Protein AF-A0A5K0WX98-F1 (afdb_monomer)

Organism: NCBI:txid210225

Radius of gyration: 18.11 Å; Cα contacts (8 Å, |Δi|>4): 30; chains: 1; bounding box: 37×34×48 Å

Secondary structure (DSSP, 8-state):
-B-TT--BS----S-SS------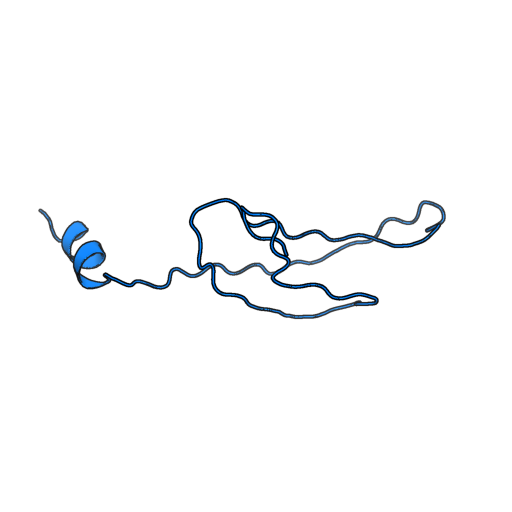--SSS--B------S--TT---------------TTHHHHHHHTT--

Sequence (70 aa):
VTSPYANILYHKENVTSGQFAFTTTEAGNYLACFWLEGNHNGLGANVNIDWKIGIAAKDWESVARKEKIE

Foldseek 3Di:
DAAPVGHDPDDDPPDPDDDDDDDDPDPDDDDDDDDDDDDPVPDDDDDDDDDDDDDPCPCPVVVVVVVVDD

Structure (mmCIF, N/CA/C/O backbone):
data_AF-A0A5K0WX98-F1
#
_entry.id   AF-A0A5K0WX98-F1
#
loop_
_atom_site.group_PDB
_atom_site.id
_atom_site.type_symbol
_atom_site.label_atom_id
_atom_site.label_alt_id
_atom_site.label_comp_id
_atom_site.label_asym_id
_atom_site.label_entity_id
_atom_site.label_seq_id
_atom_site.pdbx_PDB_ins_code
_atom_site.Cartn_x
_atom_site.Cartn_y
_atom_site.Cartn_z
_atom_site.occupancy
_atom_site.B_iso_or_equiv
_atom_site.auth_seq_id
_atom_site.auth_comp_id
_atom_site.auth_asym_id
_atom_site.auth_atom_id
_atom_site.pdbx_PDB_model_num
ATOM 1 N N . VAL A 1 1 ? 0.257 3.949 -0.128 1.00 94.31 1 VAL A N 1
ATOM 2 C CA . VAL A 1 1 ? -0.991 3.478 0.505 1.00 94.31 1 VAL A CA 1
ATOM 3 C C . VAL A 1 1 ? -1.929 4.645 0.699 1.00 94.31 1 VAL A C 1
ATOM 5 O O . VAL A 1 1 ? -1.508 5.650 1.264 1.00 94.31 1 VAL A O 1
ATOM 8 N N . THR A 1 2 ? -3.168 4.506 0.249 1.00 96.81 2 THR A N 1
ATOM 9 C CA . THR A 1 2 ? -4.230 5.502 0.398 1.00 96.81 2 THR A CA 1
ATOM 10 C C . THR A 1 2 ? -5.406 4.948 1.199 1.00 96.81 2 THR A C 1
ATOM 12 O O . THR A 1 2 ? -5.697 3.751 1.147 1.00 96.81 2 THR A O 1
ATOM 15 N N . SER A 1 3 ? -6.050 5.819 1.975 1.00 96.06 3 SER A N 1
ATOM 16 C CA . SER A 1 3 ? -7.253 5.509 2.748 1.00 96.06 3 SER A CA 1
ATOM 17 C C . SER A 1 3 ? -8.516 5.519 1.872 1.00 96.06 3 SER A C 1
ATOM 19 O O . SER A 1 3 ? -8.471 6.038 0.750 1.00 96.06 3 SER A O 1
ATOM 21 N N . PRO A 1 4 ? -9.662 5.025 2.383 1.00 96.69 4 PRO A N 1
ATOM 22 C CA . PRO A 1 4 ? -10.939 5.062 1.664 1.00 96.69 4 PRO A CA 1
ATOM 23 C C . PRO A 1 4 ? -11.363 6.473 1.229 1.00 96.69 4 PRO A C 1
ATOM 25 O O . PRO A 1 4 ? -12.084 6.633 0.249 1.00 96.69 4 PRO A O 1
ATOM 28 N N . TYR A 1 5 ? -10.887 7.498 1.942 1.00 95.56 5 TYR A N 1
ATOM 29 C CA . TYR A 1 5 ? -11.161 8.912 1.679 1.00 95.56 5 TYR A CA 1
ATOM 30 C C . TYR A 1 5 ? -10.025 9.613 0.921 1.00 95.56 5 TYR A C 1
ATOM 32 O O . TYR A 1 5 ? -9.904 10.832 0.981 1.00 95.56 5 TYR A O 1
ATOM 40 N N . ALA A 1 6 ? -9.181 8.845 0.227 1.00 93.06 6 ALA A N 1
ATOM 41 C CA . ALA A 1 6 ? -8.059 9.329 -0.576 1.00 93.06 6 ALA A CA 1
ATOM 42 C C . ALA A 1 6 ? -6.928 10.030 0.206 1.00 93.06 6 ALA A C 1
ATOM 44 O O . ALA A 1 6 ? -6.077 10.680 -0.402 1.00 93.06 6 ALA A O 1
ATOM 45 N N . ASN A 1 7 ? -6.836 9.848 1.530 1.00 95.00 7 ASN A N 1
ATOM 46 C CA . ASN A 1 7 ? -5.676 10.327 2.288 1.00 95.00 7 ASN A CA 1
ATOM 47 C C . ASN A 1 7 ? -4.463 9.436 2.019 1.00 95.00 7 ASN A C 1
ATOM 49 O O . ASN A 1 7 ? -4.560 8.210 2.096 1.00 95.00 7 ASN A O 1
ATOM 53 N N . ILE A 1 8 ? -3.306 10.037 1.749 1.00 95.25 8 ILE A N 1
ATOM 54 C CA . ILE A 1 8 ? -2.051 9.301 1.570 1.00 95.25 8 ILE A CA 1
ATOM 55 C C . ILE A 1 8 ? -1.503 8.932 2.952 1.00 95.25 8 ILE A C 1
ATOM 57 O O . ILE A 1 8 ? -1.056 9.795 3.700 1.00 95.25 8 ILE A O 1
ATOM 61 N N . LEU A 1 9 ? -1.526 7.640 3.283 1.00 94.94 9 LEU A N 1
ATOM 62 C CA . LEU A 1 9 ? -0.976 7.113 4.537 1.00 94.94 9 LEU A CA 1
ATOM 63 C C . LEU A 1 9 ? 0.507 6.752 4.431 1.00 94.94 9 LEU A C 1
ATOM 65 O O . LEU A 1 9 ? 1.231 6.775 5.421 1.00 94.94 9 LEU A O 1
ATOM 69 N N . TYR A 1 10 ? 0.954 6.374 3.235 1.00 95.25 10 TYR A N 1
ATOM 70 C CA . TYR A 1 10 ? 2.346 6.019 2.980 1.00 95.25 10 TYR A CA 1
ATOM 71 C C . TYR A 1 10 ? 2.701 6.289 1.523 1.00 95.25 10 TYR A C 1
ATOM 73 O O . TYR A 1 10 ? 1.972 5.859 0.627 1.00 95.25 10 TYR A O 1
ATOM 81 N N . HIS A 1 11 ? 3.833 6.942 1.286 1.00 95.31 11 HIS A N 1
ATOM 82 C CA . HIS A 1 11 ? 4.381 7.204 -0.044 1.00 95.31 11 HIS A CA 1
ATOM 83 C C . HIS A 1 11 ? 5.899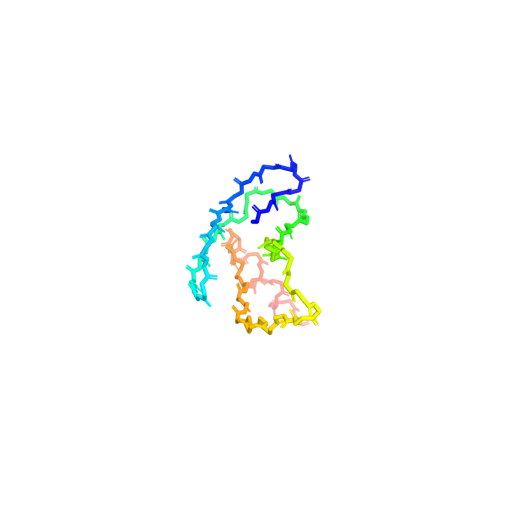 7.136 0.026 1.00 95.31 11 HIS A C 1
ATOM 85 O O . HIS A 1 11 ? 6.498 7.706 0.940 1.00 95.31 11 HIS A O 1
ATOM 91 N N . LYS A 1 12 ? 6.521 6.425 -0.914 1.00 94.12 12 LYS A N 1
ATOM 92 C CA . LYS A 1 12 ? 7.976 6.348 -1.009 1.00 94.12 12 LYS A CA 1
ATOM 93 C C . LYS A 1 12 ? 8.396 6.064 -2.445 1.00 94.12 12 LYS A C 1
ATOM 95 O O . LYS A 1 12 ? 7.809 5.209 -3.100 1.00 94.12 12 LYS A O 1
ATOM 100 N N . GLU A 1 13 ? 9.431 6.762 -2.888 1.00 93.25 13 GLU A N 1
ATOM 101 C CA . GLU A 1 13 ? 9.983 6.686 -4.242 1.00 93.25 13 GLU A CA 1
ATOM 102 C C . GLU A 1 13 ? 11.375 6.048 -4.229 1.00 93.25 13 GLU A C 1
ATOM 104 O O . GLU A 1 13 ? 12.033 5.996 -3.185 1.00 93.25 13 GLU A O 1
ATOM 109 N N . ASN A 1 14 ? 11.828 5.574 -5.395 1.00 89.56 14 ASN A N 1
ATOM 110 C CA . ASN A 1 14 ? 13.168 5.009 -5.604 1.00 89.56 14 ASN A CA 1
ATOM 111 C C . ASN A 1 14 ? 13.530 3.886 -4.613 1.00 89.56 14 ASN A C 1
ATOM 113 O O . ASN A 1 14 ? 14.625 3.853 -4.050 1.00 89.56 14 ASN A O 1
ATOM 117 N N . VAL A 1 15 ? 12.595 2.960 -4.386 1.00 89.50 15 VAL A N 1
ATOM 118 C CA . VAL A 1 15 ? 12.772 1.818 -3.478 1.00 89.50 15 VAL A CA 1
ATOM 119 C C . VAL A 1 15 ? 12.984 0.514 -4.234 1.00 89.50 15 VAL A C 1
ATOM 121 O O . VAL A 1 15 ? 12.264 0.207 -5.178 1.00 89.50 15 VAL A O 1
ATOM 124 N N . THR A 1 16 ? 13.946 -0.285 -3.773 1.00 90.44 16 THR A N 1
ATOM 125 C CA . THR A 1 16 ? 14.177 -1.662 -4.247 1.00 90.44 16 THR A CA 1
ATOM 126 C C . THR A 1 16 ? 13.679 -2.707 -3.251 1.00 90.44 16 THR A C 1
ATOM 128 O O . THR A 1 16 ? 13.290 -3.804 -3.641 1.00 90.44 16 THR A O 1
ATOM 131 N N . SER A 1 17 ? 13.662 -2.371 -1.960 1.00 92.88 17 SER A N 1
ATOM 132 C CA . SER A 1 17 ? 13.108 -3.190 -0.885 1.00 92.88 17 SER A CA 1
ATOM 133 C C . SER A 1 17 ? 12.703 -2.314 0.303 1.00 92.88 17 SER A C 1
ATOM 135 O O . SER A 1 17 ? 13.152 -1.172 0.452 1.00 92.88 17 SER A O 1
ATOM 137 N N . GLY A 1 18 ? 11.825 -2.834 1.157 1.00 92.62 18 GLY A N 1
ATOM 138 C CA . GLY A 1 18 ? 11.412 -2.134 2.364 1.00 92.62 18 GLY A CA 1
ATOM 139 C C . GLY A 1 18 ?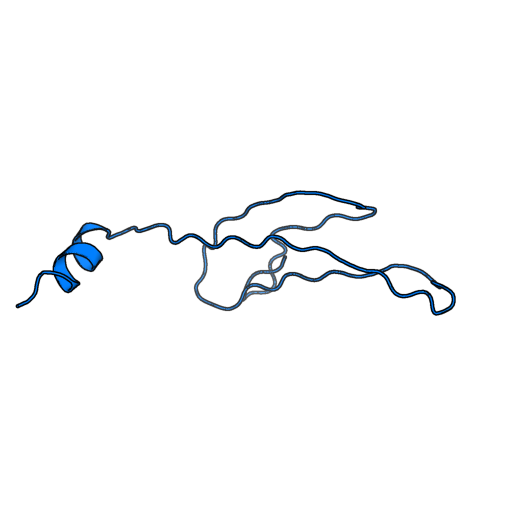 10.291 -2.837 3.111 1.00 92.62 18 GLY A C 1
ATOM 140 O O . GLY A 1 18 ? 9.671 -3.771 2.610 1.00 92.62 18 GLY A O 1
ATOM 141 N N . GLN A 1 19 ? 10.043 -2.355 4.323 1.00 93.56 19 GLN A N 1
ATOM 142 C CA . GLN A 1 19 ? 8.927 -2.758 5.168 1.00 93.56 19 GLN A CA 1
ATOM 143 C C . GLN A 1 19 ? 8.282 -1.497 5.732 1.00 93.56 19 GLN A C 1
ATOM 145 O O . GLN A 1 19 ? 8.971 -0.526 6.056 1.00 93.56 19 GLN A O 1
ATOM 150 N N . PHE A 1 20 ? 6.960 -1.503 5.829 1.00 92.38 20 PHE A N 1
ATOM 151 C CA . PHE A 1 20 ? 6.198 -0.426 6.441 1.00 92.38 20 PHE A CA 1
ATOM 152 C C . PHE A 1 20 ? 4.9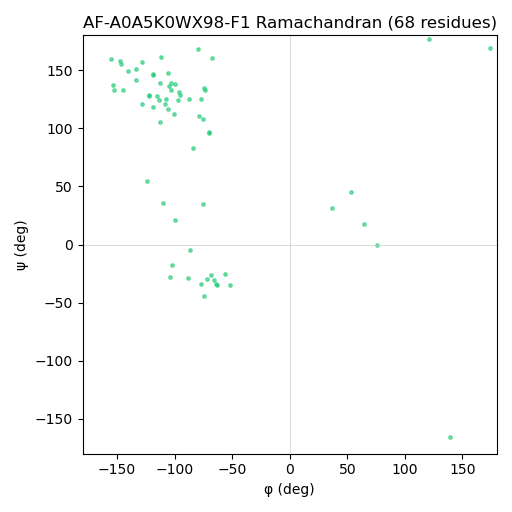49 -1.005 7.104 1.00 92.38 20 PHE A C 1
ATOM 154 O O . PHE A 1 20 ? 4.490 -2.091 6.753 1.00 92.38 20 PHE A O 1
ATOM 161 N N . ALA A 1 21 ? 4.409 -0.269 8.067 1.00 92.19 21 ALA A N 1
ATOM 162 C CA . ALA A 1 21 ? 3.171 -0.603 8.750 1.00 92.19 21 ALA A CA 1
ATOM 163 C C . ALA A 1 21 ? 2.365 0.676 8.979 1.00 92.19 21 ALA A C 1
ATOM 165 O O . ALA A 1 21 ? 2.931 1.757 9.142 1.00 92.19 21 ALA A O 1
ATOM 166 N N . PHE A 1 22 ? 1.045 0.542 8.985 1.00 89.88 22 PHE A N 1
ATOM 167 C CA . PHE A 1 22 ? 0.110 1.610 9.311 1.00 89.88 22 PHE A CA 1
ATOM 168 C C . PHE A 1 22 ? -1.105 1.003 10.011 1.00 89.88 22 PHE A C 1
ATOM 170 O O . PHE A 1 22 ? -1.415 -0.174 9.821 1.00 89.88 22 PHE A O 1
ATOM 177 N N . THR A 1 23 ? -1.792 1.810 10.811 1.00 90.50 23 THR A N 1
ATOM 178 C CA . THR A 1 23 ? -3.041 1.413 11.464 1.00 90.50 23 THR A CA 1
ATOM 179 C C . THR A 1 23 ? -4.203 2.053 10.724 1.00 90.50 23 THR A C 1
ATOM 181 O O . THR A 1 23 ? -4.173 3.247 10.432 1.00 90.50 23 THR A O 1
ATOM 184 N N . THR A 1 24 ? -5.231 1.268 10.422 1.00 90.44 24 THR A N 1
ATOM 185 C CA . THR A 1 24 ? -6.459 1.761 9.794 1.00 90.44 24 THR A CA 1
ATOM 186 C C . THR A 1 24 ? -7.326 2.480 10.826 1.00 90.44 24 THR A C 1
ATOM 188 O O . THR A 1 24 ? -7.664 1.899 11.859 1.00 90.44 24 THR A O 1
ATOM 191 N N . THR A 1 25 ? -7.700 3.725 10.551 1.00 88.81 25 THR A N 1
ATOM 192 C CA . THR A 1 25 ? -8.569 4.549 11.410 1.00 88.81 25 THR A CA 1
ATOM 193 C C . THR A 1 25 ? -10.001 4.639 10.900 1.00 88.81 25 THR A C 1
ATOM 195 O O . THR A 1 25 ? -10.908 4.964 11.663 1.00 88.81 25 THR A O 1
ATOM 198 N N . GLU A 1 26 ? -10.223 4.316 9.629 1.00 90.25 26 GLU A N 1
ATOM 199 C CA . GLU A 1 26 ? -11.516 4.386 8.968 1.00 90.25 26 GLU A CA 1
ATOM 200 C C . GLU A 1 26 ? -11.961 3.008 8.479 1.00 90.25 26 GLU A C 1
ATOM 202 O O . GLU A 1 26 ? -11.155 2.180 8.057 1.00 90.25 26 GLU A O 1
ATOM 207 N N . ALA A 1 27 ? -13.270 2.764 8.496 1.00 89.50 27 ALA A N 1
ATOM 208 C CA . ALA A 1 27 ? -13.824 1.585 7.847 1.00 89.50 27 ALA A CA 1
ATOM 209 C C . ALA A 1 27 ? -13.805 1.780 6.323 1.00 89.50 27 ALA A C 1
ATOM 211 O O . ALA A 1 27 ? -14.217 2.828 5.824 1.00 89.50 27 ALA A O 1
ATOM 212 N N . GLY A 1 28 ? -13.361 0.764 5.585 1.00 91.62 28 GLY A N 1
ATOM 213 C CA . GLY A 1 28 ? -13.392 0.761 4.125 1.00 91.62 28 GLY A CA 1
ATOM 214 C C . GLY A 1 28 ? -12.136 0.169 3.497 1.00 91.62 28 GLY A C 1
ATOM 215 O O . GLY A 1 28 ? -11.329 -0.484 4.158 1.00 91.62 28 GLY A O 1
ATOM 216 N N . ASN A 1 29 ? -11.987 0.412 2.196 1.00 93.44 29 ASN A N 1
ATOM 217 C CA . ASN A 1 29 ? -10.894 -0.128 1.397 1.00 93.44 29 ASN A CA 1
ATOM 218 C C . ASN A 1 29 ? -9.657 0.772 1.446 1.00 93.44 29 ASN A C 1
ATOM 220 O O . ASN A 1 29 ? -9.717 1.946 1.082 1.00 93.44 29 ASN A O 1
ATOM 224 N N . TYR A 1 30 ? -8.526 0.184 1.823 1.00 93.88 30 TYR A N 1
ATOM 225 C CA . TYR A 1 30 ? -7.209 0.802 1.711 1.00 93.88 30 TYR A CA 1
ATOM 226 C C . TYR A 1 30 ? -6.499 0.261 0.470 1.00 93.88 30 TYR A C 1
ATOM 228 O O . TYR A 1 30 ? -6.550 -0.940 0.203 1.00 93.88 30 TYR A O 1
ATOM 236 N N . LEU A 1 31 ? -5.823 1.130 -0.281 1.00 94.75 31 LEU A N 1
ATOM 237 C CA . LEU A 1 31 ? -5.159 0.764 -1.533 1.00 94.75 31 LEU A CA 1
ATOM 238 C C . LEU A 1 31 ? -3.642 0.929 -1.413 1.00 94.75 31 LEU A C 1
ATOM 240 O O . LEU A 1 31 ? -3.152 1.999 -1.055 1.00 94.75 31 LEU A O 1
ATOM 244 N N . ALA A 1 32 ? -2.884 -0.115 -1.748 1.00 94.19 32 ALA A N 1
ATOM 245 C CA . ALA A 1 32 ? -1.433 -0.054 -1.910 1.00 94.19 32 ALA A CA 1
ATOM 246 C C . ALA A 1 32 ? -1.081 -0.108 -3.404 1.00 94.19 32 ALA A C 1
ATOM 248 O O . ALA A 1 32 ? -1.357 -1.105 -4.066 1.00 94.19 32 ALA A O 1
ATOM 249 N N . CYS A 1 33 ? -0.477 0.962 -3.922 1.00 92.31 33 CYS A N 1
ATOM 250 C CA . CYS A 1 33 ? -0.035 1.048 -5.313 1.00 92.31 33 CYS A CA 1
ATOM 251 C C . CYS A 1 33 ? 1.481 0.863 -5.407 1.00 92.31 33 CYS A C 1
ATOM 253 O O . CYS A 1 33 ? 2.219 1.433 -4.603 1.00 92.31 33 CYS A O 1
ATOM 255 N N . PHE A 1 34 ? 1.919 0.121 -6.423 1.00 91.50 34 PHE A N 1
ATOM 256 C CA . PHE A 1 34 ? 3.314 0.002 -6.838 1.00 91.50 34 PHE A CA 1
ATOM 257 C C . PHE A 1 34 ? 3.394 0.431 -8.298 1.00 91.50 34 PHE A C 1
ATOM 259 O O . PHE A 1 34 ? 2.626 -0.063 -9.125 1.00 91.50 34 PHE A O 1
ATOM 266 N N . TRP A 1 35 ? 4.296 1.351 -8.613 1.00 88.31 35 TRP A N 1
ATOM 267 C CA . TRP A 1 35 ? 4.485 1.849 -9.969 1.00 88.31 35 TRP A CA 1
ATOM 268 C C . TRP A 1 35 ? 5.968 1.878 -10.319 1.00 88.31 35 TRP A C 1
ATOM 270 O O . TRP A 1 35 ? 6.830 2.008 -9.451 1.00 88.31 35 TRP A O 1
ATOM 280 N N . LEU A 1 36 ? 6.249 1.730 -11.608 1.00 87.56 36 LEU A N 1
ATOM 281 C CA . LEU A 1 36 ? 7.578 1.880 -12.178 1.00 87.56 36 LEU A CA 1
ATOM 282 C C . LEU A 1 36 ? 7.587 3.191 -12.965 1.00 87.56 36 LEU A C 1
ATOM 284 O O . LEU A 1 36 ? 6.716 3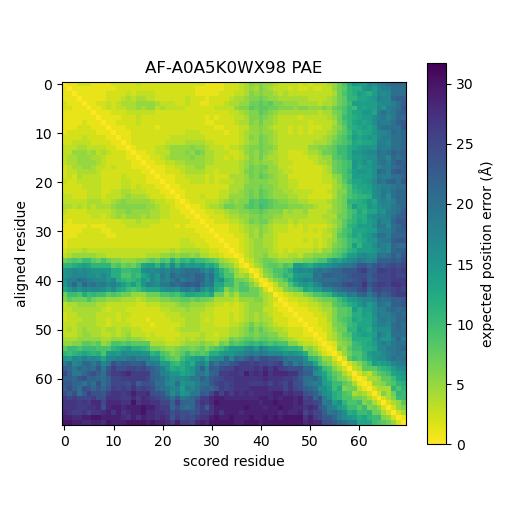.402 -13.811 1.00 87.56 36 LEU A O 1
ATOM 288 N N . GLU A 1 37 ? 8.526 4.079 -12.652 1.00 81.06 37 GLU A N 1
ATOM 289 C CA . GLU A 1 37 ? 8.685 5.351 -13.358 1.00 81.06 37 GLU A CA 1
ATOM 290 C C . GLU A 1 37 ? 9.767 5.241 -14.434 1.00 81.06 37 GLU A C 1
ATOM 292 O O . GLU A 1 37 ? 10.922 4.923 -14.144 1.00 81.06 37 GLU A O 1
ATOM 297 N N . GLY A 1 38 ? 9.401 5.562 -15.678 1.00 76.94 38 GLY A N 1
ATOM 298 C CA . GLY A 1 38 ? 10.330 5.670 -16.802 1.00 76.94 38 GLY A CA 1
ATOM 299 C C . GLY A 1 38 ? 10.031 4.731 -17.972 1.00 76.94 38 GLY A C 1
ATOM 300 O O . GLY A 1 38 ? 9.108 3.918 -17.958 1.00 76.94 38 GLY A O 1
ATOM 301 N N . ASN A 1 39 ? 10.827 4.871 -19.035 1.00 66.62 39 ASN A N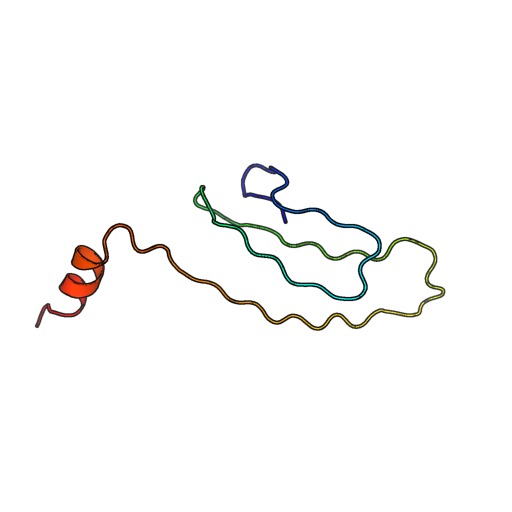 1
ATOM 302 C CA . ASN A 1 39 ? 10.739 4.015 -20.214 1.00 66.62 39 ASN A CA 1
ATOM 303 C C . ASN A 1 39 ? 11.549 2.734 -19.982 1.00 66.62 39 ASN A C 1
ATOM 305 O O . ASN A 1 39 ? 12.709 2.632 -20.378 1.00 66.62 39 ASN A O 1
ATOM 309 N N . HIS A 1 40 ? 10.952 1.751 -19.314 1.00 67.56 40 HIS A N 1
ATOM 310 C CA . HIS A 1 40 ? 11.614 0.484 -19.004 1.00 67.56 40 HIS A CA 1
ATOM 311 C C . HIS A 1 40 ? 11.720 -0.452 -20.215 1.00 67.56 40 HIS A C 1
ATOM 313 O O . HIS A 1 40 ? 11.577 -1.638 -20.021 1.00 67.56 40 HIS A O 1
ATOM 319 N N . ASN A 1 41 ? 11.919 0.018 -21.455 1.00 70.12 41 ASN A N 1
ATOM 320 C CA . ASN A 1 41 ? 12.188 -0.791 -22.666 1.00 70.12 41 ASN A CA 1
ATOM 321 C C . ASN A 1 41 ? 11.444 -2.155 -22.788 1.00 70.12 41 ASN A C 1
ATOM 323 O O . ASN A 1 41 ? 11.986 -3.106 -23.346 1.00 70.12 41 ASN A O 1
ATOM 327 N N . GLY A 1 42 ? 10.223 -2.287 -22.253 1.00 69.06 42 GLY A N 1
ATOM 328 C CA . GLY A 1 42 ? 9.487 -3.561 -22.183 1.00 69.06 42 GLY A CA 1
ATOM 329 C C . GLY A 1 42 ? 9.941 -4.572 -21.109 1.00 69.06 42 GLY A C 1
ATOM 330 O O . GLY A 1 42 ? 9.343 -5.638 -20.997 1.00 69.06 42 GLY A O 1
ATOM 331 N N . LEU A 1 43 ? 10.958 -4.267 -20.303 1.00 75.62 43 LEU A N 1
ATOM 332 C CA . LEU A 1 43 ? 11.369 -5.052 -19.140 1.00 75.62 43 LEU A CA 1
ATOM 333 C C . LEU A 1 43 ? 10.382 -4.819 -17.985 1.00 75.62 43 LEU A C 1
ATOM 335 O O . LEU A 1 43 ? 10.351 -3.751 -17.376 1.00 75.62 43 LEU A O 1
ATOM 339 N N . GLY A 1 44 ? 9.558 -5.824 -17.689 1.00 78.19 44 GLY A N 1
ATOM 340 C CA . GLY A 1 44 ? 8.714 -5.830 -16.493 1.00 78.19 44 GLY A CA 1
ATOM 341 C C . GLY A 1 44 ? 9.538 -5.941 -15.205 1.00 78.19 44 GLY A C 1
ATOM 342 O O . GLY A 1 44 ? 10.679 -6.404 -15.225 1.00 78.19 44 GLY A O 1
ATOM 343 N N . ALA A 1 45 ? 8.950 -5.557 -14.070 1.00 84.75 45 ALA A N 1
ATOM 344 C CA . ALA A 1 45 ? 9.541 -5.787 -12.752 1.00 84.75 45 ALA A CA 1
ATOM 345 C C . ALA A 1 45 ? 8.815 -6.910 -12.009 1.00 84.75 45 ALA A C 1
ATOM 347 O O . ALA A 1 45 ? 7.602 -7.078 -12.133 1.00 84.75 45 ALA A O 1
ATOM 348 N N . ASN A 1 46 ? 9.566 -7.655 -11.200 1.00 89.38 46 ASN A N 1
ATOM 349 C CA . ASN A 1 46 ? 9.007 -8.576 -10.221 1.00 89.38 46 ASN A CA 1
ATOM 350 C C . ASN A 1 46 ? 8.953 -7.875 -8.859 1.00 89.38 46 ASN A C 1
ATOM 352 O O . ASN A 1 46 ? 9.947 -7.291 -8.426 1.00 89.38 46 ASN A O 1
ATOM 356 N N . VAL A 1 47 ? 7.801 -7.938 -8.196 1.00 90.88 47 VAL A N 1
ATOM 357 C CA . VAL A 1 47 ? 7.607 -7.394 -6.852 1.00 90.88 47 VAL A C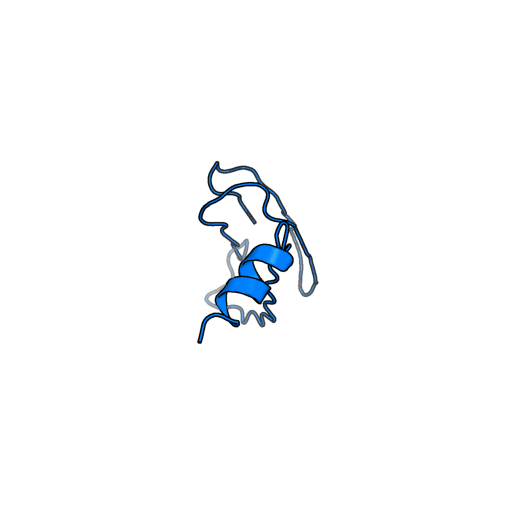A 1
ATOM 358 C C . VAL A 1 47 ? 7.229 -8.546 -5.931 1.00 90.88 47 VAL A C 1
ATOM 360 O O . VAL A 1 47 ? 6.192 -9.178 -6.123 1.00 90.88 47 VAL A O 1
ATOM 363 N N . ASN A 1 48 ? 8.062 -8.805 -4.924 1.00 94.75 48 ASN A N 1
ATOM 364 C CA . ASN A 1 48 ? 7.762 -9.775 -3.876 1.00 94.75 48 ASN A CA 1
ATOM 365 C C . ASN A 1 48 ? 7.147 -9.065 -2.664 1.00 94.75 48 ASN A C 1
ATOM 367 O O . ASN A 1 48 ? 7.711 -8.085 -2.176 1.00 94.75 48 ASN A O 1
ATOM 371 N N . ILE A 1 49 ? 6.006 -9.559 -2.178 1.00 93.25 49 ILE A N 1
ATOM 372 C CA . ILE A 1 49 ? 5.221 -8.910 -1.121 1.00 93.25 49 ILE A CA 1
ATOM 373 C C . ILE A 1 49 ? 4.924 -9.925 -0.016 1.00 93.25 49 ILE A C 1
ATOM 375 O O . ILE A 1 49 ? 4.262 -10.930 -0.257 1.00 93.25 49 ILE A O 1
ATOM 379 N N . ASP A 1 50 ? 5.369 -9.623 1.204 1.00 95.31 50 ASP A N 1
ATOM 380 C CA . ASP A 1 50 ? 4.871 -10.255 2.431 1.00 95.31 50 ASP A CA 1
ATOM 381 C C . ASP A 1 50 ? 3.879 -9.284 3.084 1.00 95.31 50 ASP A C 1
ATOM 383 O O . ASP A 1 50 ? 4.255 -8.184 3.500 1.00 95.31 50 ASP A O 1
ATOM 387 N N . TRP A 1 51 ? 2.601 -9.663 3.109 1.00 91.31 51 TRP A N 1
ATOM 388 C CA . TRP A 1 51 ? 1.519 -8.829 3.621 1.00 91.31 51 TRP A CA 1
ATOM 389 C C . TRP A 1 51 ? 0.921 -9.436 4.885 1.00 91.31 51 TRP A C 1
ATOM 391 O O . TRP A 1 51 ? 0.438 -10.569 4.881 1.00 91.31 51 TRP A O 1
ATOM 401 N N . LYS A 1 52 ? 0.895 -8.649 5.965 1.00 91.00 52 LYS A N 1
ATOM 402 C CA . LYS A 1 52 ? 0.326 -9.046 7.256 1.00 91.00 52 LYS A CA 1
ATOM 403 C C . LYS A 1 52 ? -0.766 -8.070 7.655 1.00 91.00 52 LYS A C 1
ATOM 405 O O . LYS A 1 52 ? -0.543 -6.863 7.679 1.00 91.00 52 LYS A O 1
ATOM 410 N N . ILE A 1 53 ? -1.930 -8.610 7.997 1.00 87.50 53 ILE A N 1
ATOM 411 C CA . ILE A 1 53 ? -3.040 -7.850 8.571 1.00 87.50 53 ILE A CA 1
ATOM 412 C C . ILE A 1 53 ? -3.256 -8.285 10.014 1.00 87.50 53 ILE A C 1
ATOM 414 O O . ILE A 1 53 ? -3.178 -9.469 10.336 1.00 87.50 53 ILE A O 1
ATOM 418 N N . GLY A 1 54 ? -3.524 -7.315 10.876 1.00 84.38 54 GLY A N 1
ATOM 419 C CA . GLY A 1 54 ? -3.947 -7.539 12.250 1.00 84.38 54 GLY A CA 1
ATOM 420 C C . GLY A 1 54 ? -5.213 -6.743 12.529 1.00 84.38 54 GLY A C 1
ATOM 421 O O . GLY A 1 54 ? -5.486 -5.746 11.863 1.00 84.38 54 GLY A O 1
ATOM 422 N N . ILE A 1 55 ? -5.981 -7.180 13.521 1.00 77.06 55 ILE A N 1
ATOM 423 C CA . ILE A 1 55 ? -7.143 -6.444 14.014 1.00 77.06 55 ILE A CA 1
ATOM 424 C C . ILE A 1 55 ? -6.770 -5.897 15.385 1.00 77.06 55 ILE A C 1
ATOM 426 O O . ILE A 1 55 ? -6.447 -6.660 16.296 1.00 77.06 55 ILE A O 1
ATOM 430 N N . ALA A 1 56 ? -6.827 -4.577 15.548 1.00 67.62 56 ALA A N 1
ATOM 431 C CA . ALA A 1 56 ? -6.814 -3.984 16.875 1.00 67.62 56 ALA A CA 1
ATOM 432 C C . ALA A 1 56 ? -8.157 -4.313 17.548 1.00 67.62 56 ALA A C 1
ATOM 434 O O . ALA A 1 56 ? -9.171 -3.666 17.288 1.00 67.62 56 ALA A O 1
ATOM 435 N N . ALA A 1 57 ? -8.186 -5.364 18.368 1.00 57.66 57 ALA A N 1
ATOM 436 C CA . ALA A 1 57 ? -9.380 -5.753 19.105 1.00 57.66 57 ALA A CA 1
ATOM 437 C C . ALA A 1 57 ? -9.674 -4.710 20.196 1.00 57.66 57 ALA A C 1
ATOM 439 O O . ALA A 1 57 ? -9.109 -4.771 21.284 1.00 57.66 57 ALA A O 1
ATOM 440 N N . LYS A 1 58 ? -10.560 -3.746 19.912 1.00 55.56 58 LYS A N 1
ATOM 441 C CA . LYS A 1 58 ? -11.118 -2.862 20.951 1.00 55.56 58 LYS A CA 1
ATOM 442 C C . LYS A 1 58 ? -11.957 -3.645 21.969 1.00 55.56 58 LYS A C 1
ATOM 444 O O . LYS A 1 58 ? -11.909 -3.331 23.149 1.00 55.56 58 LYS A O 1
ATOM 449 N N . ASP A 1 59 ? -12.647 -4.693 21.514 1.00 51.72 59 ASP A N 1
ATOM 450 C CA . ASP A 1 59 ? -13.594 -5.480 22.308 1.00 51.72 59 ASP A CA 1
ATOM 451 C C . ASP A 1 59 ? -13.239 -6.974 22.317 1.00 51.72 59 ASP A C 1
ATOM 453 O O . ASP A 1 59 ? -14.064 -7.820 21.955 1.00 51.72 59 ASP A O 1
ATOM 457 N N . TRP A 1 60 ? -12.008 -7.322 22.710 1.00 56.19 60 TRP A N 1
ATOM 458 C CA . TRP A 1 60 ? -11.594 -8.730 22.823 1.00 56.19 60 TRP A CA 1
ATOM 459 C C . TRP A 1 60 ? -12.587 -9.550 23.676 1.00 56.19 60 TRP A C 1
ATOM 461 O O . TRP A 1 60 ? -12.890 -10.689 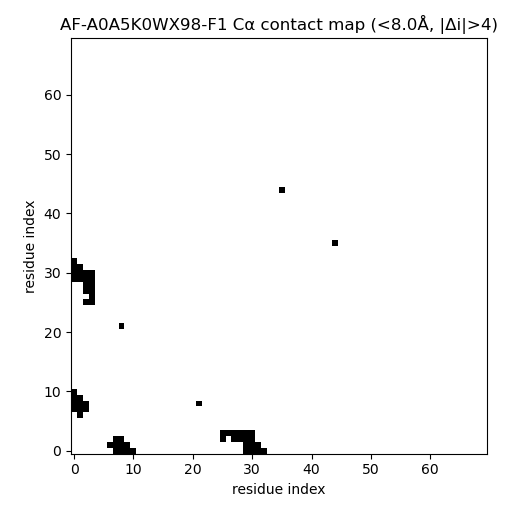23.332 1.00 56.19 60 TRP A O 1
ATOM 471 N N . GLU A 1 61 ? -13.182 -8.942 24.712 1.00 57.44 61 GLU A N 1
ATOM 472 C CA . GLU A 1 61 ? -14.224 -9.562 25.541 1.00 57.44 61 GLU A CA 1
ATOM 473 C C . GLU A 1 61 ? -15.510 -9.892 24.766 1.00 57.44 61 GLU A C 1
ATOM 475 O O . GLU A 1 61 ? -16.149 -10.906 25.049 1.00 57.44 61 GLU A O 1
ATOM 480 N N . SER A 1 62 ? -15.900 -9.075 23.780 1.00 59.66 62 SER A N 1
ATOM 481 C CA . SER A 1 62 ? -17.114 -9.309 22.983 1.00 59.66 62 SER A CA 1
ATOM 482 C C . SER A 1 62 ? -16.920 -10.402 21.928 1.00 59.66 62 SER A C 1
ATOM 484 O O . SER A 1 62 ? -17.836 -11.183 21.672 1.00 59.66 62 SER A O 1
ATOM 486 N N . VAL A 1 63 ? -15.712 -10.499 21.358 1.00 57.62 63 VAL A N 1
ATOM 487 C CA . VAL A 1 63 ? -15.348 -11.530 20.376 1.00 57.62 63 VAL A CA 1
ATOM 488 C C . VAL A 1 63 ? -15.146 -12.874 21.080 1.00 57.62 63 VAL A C 1
ATOM 490 O O . VAL A 1 63 ? -15.717 -13.872 20.653 1.00 57.62 63 VAL A O 1
ATOM 493 N N . ALA A 1 64 ? -14.447 -12.890 22.220 1.00 57.38 64 ALA A N 1
ATOM 494 C CA . ALA A 1 64 ? -14.235 -14.100 23.016 1.00 57.38 64 ALA A CA 1
ATOM 495 C C . ALA A 1 64 ? -15.532 -14.657 23.633 1.00 57.38 64 ALA A C 1
ATOM 497 O O . ALA A 1 64 ? -15.665 -15.868 23.798 1.00 57.38 64 ALA A O 1
ATOM 498 N N . ARG A 1 65 ? -16.516 -13.802 23.962 1.00 54.06 65 ARG A N 1
ATOM 499 C CA . ARG A 1 65 ? -17.836 -14.268 24.422 1.00 54.06 65 ARG A CA 1
ATOM 500 C C . ARG A 1 65 ? -18.681 -14.880 23.311 1.00 54.06 65 ARG A C 1
ATOM 502 O O . ARG A 1 65 ? -19.470 -15.765 23.617 1.00 54.06 65 ARG A O 1
ATOM 509 N N . LYS A 1 66 ? -18.520 -14.458 22.052 1.00 53.91 66 LYS A N 1
ATOM 510 C CA . LYS A 1 66 ? -19.285 -15.021 20.928 1.00 53.91 66 LYS A CA 1
ATOM 511 C C . LYS A 1 66 ? -18.903 -16.474 20.615 1.00 53.91 66 LYS A C 1
ATOM 513 O O . LYS A 1 66 ? -19.754 -17.213 20.144 1.00 53.91 66 LYS A O 1
ATOM 518 N N . GLU A 1 67 ? -17.674 -16.889 20.932 1.00 51.00 67 GLU A N 1
ATOM 519 C CA . GLU A 1 67 ? -17.223 -18.289 20.821 1.00 51.00 67 GLU A CA 1
ATOM 520 C C . GLU A 1 67 ? -17.533 -19.150 22.064 1.00 51.00 67 GLU A C 1
ATOM 522 O O . GLU A 1 67 ? -17.307 -20.356 22.046 1.00 51.00 67 GLU A O 1
ATOM 527 N N . LYS A 1 68 ? -18.074 -18.565 23.143 1.00 46.31 68 LYS A N 1
ATOM 528 C CA . LYS A 1 68 ? -18.536 -19.284 24.348 1.00 46.31 68 LYS A CA 1
ATOM 529 C C . LYS A 1 68 ? -20.063 -19.278 24.499 1.00 46.31 68 LYS A C 1
ATOM 531 O O . LYS A 1 68 ? -20.567 -19.178 25.617 1.00 46.31 68 LYS A O 1
ATOM 536 N N . ILE A 1 69 ? -20.803 -19.360 23.397 1.00 49.50 69 ILE A N 1
ATOM 537 C CA . ILE A 1 69 ? -22.246 -19.6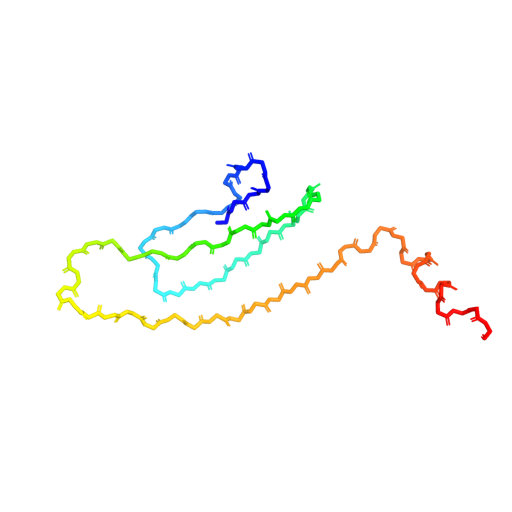28 23.436 1.00 49.50 69 ILE A CA 1
ATOM 538 C C . ILE A 1 69 ? -22.465 -21.015 22.820 1.00 49.50 69 ILE A C 1
ATOM 540 O O . ILE A 1 69 ? -22.293 -21.155 21.615 1.00 49.50 69 ILE A O 1
ATOM 544 N N . GLU A 1 70 ? -22.743 -21.967 23.725 1.00 47.91 70 GLU A N 1
ATOM 545 C CA . GLU A 1 70 ? -23.185 -23.381 23.599 1.00 47.91 70 GLU A CA 1
ATOM 546 C C . GLU A 1 70 ? -22.939 -24.160 22.298 1.00 47.91 70 GLU A C 1
ATOM 548 O O . GLU A 1 70 ? -23.593 -23.876 21.270 1.00 47.91 70 GLU A O 1
#

pLDDT: mean 81.77, std 15.76, range [46.31, 96.81]

Mean predicted aligned error: 9.69 Å

Solvent-accessible surface area (backbone atoms only — not comparable to full-atom values): 5307 Å² total; per-residue (Å²): 52,30,42,69,84,70,47,78,78,46,86,86,76,97,72,93,77,87,86,87,86,85,83,86,90,67,90,73,62,68,48,80,81,86,84,82,89,74,88,53,87,88,64,81,84,90,82,89,83,91,86,84,86,84,77,87,68,88,52,55,70,62,58,58,49,65,77,68,64,133

InterPro domains:
  IPR009038 GOLD domain [PF01105] (1-70)
  IPR009038 GOLD domain [PS50866] (1-55)
  IPR015720 Transmembrane emp24 domain-containing protein [PTHR22811] (1-69)